Protein AF-A0A0C9XKG6-F1 (afdb_monomer_lite)

pLDDT: mean 72.78, std 13.6, range [36.03, 91.62]

Structure (mmCIF, N/CA/C/O backbone):
data_AF-A0A0C9XKG6-F1
#
_entry.id   AF-A0A0C9XKG6-F1
#
loop_
_atom_site.group_PDB
_atom_site.id
_atom_site.type_symbol
_atom_site.label_atom_id
_atom_site.label_alt_id
_atom_site.label_comp_id
_atom_site.label_asym_id
_atom_site.label_entity_id
_atom_site.label_seq_id
_atom_site.pdbx_PDB_ins_code
_atom_site.Cartn_x
_atom_site.Cartn_y
_atom_site.Cartn_z
_atom_site.occupancy
_atom_site.B_iso_or_equiv
_atom_site.auth_seq_id
_atom_site.auth_comp_id
_atom_site.auth_asym_id
_atom_site.auth_atom_id
_atom_site.pdbx_PDB_model_num
ATOM 1 N N . MET A 1 1 ? -17.627 -9.773 -2.470 1.00 46.22 1 MET A N 1
ATOM 2 C CA . MET A 1 1 ? -17.103 -9.138 -3.693 1.00 46.22 1 MET A CA 1
ATOM 3 C C . MET A 1 1 ? -17.593 -7.700 -3.731 1.00 46.22 1 MET A C 1
ATOM 5 O O . MET A 1 1 ? -18.802 -7.487 -3.651 1.00 46.22 1 MET A O 1
ATOM 9 N N . TYR A 1 2 ? -16.672 -6.737 -3.734 1.00 52.66 2 TYR A N 1
ATOM 10 C CA . TYR A 1 2 ? -16.992 -5.313 -3.853 1.00 52.66 2 TYR A CA 1
ATOM 11 C C . TYR A 1 2 ? -17.031 -4.936 -5.339 1.00 52.66 2 TYR A C 1
ATOM 13 O O . TYR A 1 2 ? -16.226 -5.471 -6.099 1.00 52.66 2 TYR A O 1
ATOM 21 N N . PRO A 1 3 ? -17.958 -4.073 -5.785 1.00 49.19 3 PRO A N 1
ATOM 22 C CA . PRO A 1 3 ? -18.003 -3.641 -7.174 1.00 49.19 3 PRO A CA 1
ATOM 23 C C . PRO A 1 3 ? -16.844 -2.673 -7.431 1.00 49.19 3 PRO A C 1
ATOM 25 O O . PRO A 1 3 ? -16.980 -1.469 -7.244 1.00 49.19 3 PRO A O 1
ATOM 28 N N . ILE A 1 4 ? -15.687 -3.208 -7.815 1.00 54.88 4 ILE A N 1
ATOM 29 C CA . ILE A 1 4 ? -14.588 -2.422 -8.373 1.00 54.88 4 ILE A CA 1
ATOM 30 C C . ILE A 1 4 ? -14.592 -2.710 -9.868 1.00 54.88 4 ILE A C 1
ATOM 32 O O . ILE A 1 4 ? -14.125 -3.756 -10.311 1.00 54.88 4 ILE A O 1
ATOM 36 N N . ILE A 1 5 ? -15.223 -1.830 -10.640 1.00 49.84 5 ILE A N 1
ATOM 37 C CA . ILE A 1 5 ? -15.229 -1.935 -12.097 1.00 49.84 5 ILE A CA 1
ATOM 38 C C . ILE A 1 5 ? -13.969 -1.216 -12.576 1.00 49.84 5 ILE A C 1
ATOM 40 O O . ILE A 1 5 ? -13.823 -0.015 -12.375 1.00 49.84 5 ILE A O 1
ATOM 44 N N . THR A 1 6 ? -13.042 -1.963 -13.171 1.00 51.12 6 THR A N 1
ATOM 45 C CA . THR A 1 6 ? -11.746 -1.471 -13.674 1.00 51.12 6 THR A CA 1
ATOM 46 C C . THR A 1 6 ? -11.852 -0.737 -15.011 1.00 51.12 6 THR A C 1
ATOM 48 O O . THR A 1 6 ? -10.842 -0.428 -15.631 1.00 51.12 6 THR A O 1
ATOM 51 N N . ASN A 1 7 ? -13.067 -0.451 -15.480 1.00 43.50 7 ASN A N 1
ATOM 52 C CA . ASN A 1 7 ? -13.297 0.177 -16.768 1.00 43.50 7 ASN A CA 1
ATOM 53 C C . ASN A 1 7 ? -14.396 1.231 -16.631 1.00 43.50 7 ASN A C 1
ATOM 55 O O . ASN A 1 7 ? -15.540 0.894 -16.328 1.00 43.50 7 ASN A O 1
ATOM 59 N N . THR A 1 8 ? -14.037 2.488 -16.894 1.00 43.38 8 THR A N 1
ATOM 60 C CA . THR A 1 8 ? -14.898 3.685 -16.919 1.00 43.38 8 THR A CA 1
ATOM 61 C C . THR A 1 8 ? -15.539 4.098 -15.582 1.00 43.38 8 THR A C 1
ATOM 63 O O . THR A 1 8 ? -16.340 3.379 -15.002 1.00 43.38 8 THR A O 1
ATOM 66 N N . GLU A 1 9 ? -15.221 5.329 -15.159 1.00 43.97 9 GLU A N 1
ATOM 67 C CA . GLU A 1 9 ? -15.649 6.025 -13.931 1.00 43.97 9 GLU A CA 1
ATOM 68 C C . GLU A 1 9 ? -14.896 5.594 -12.657 1.00 43.97 9 GLU A C 1
ATOM 70 O O . GLU A 1 9 ? -15.068 4.515 -12.099 1.00 43.97 9 GLU A O 1
ATOM 75 N N . SER A 1 10 ? -14.021 6.489 -12.193 1.00 48.59 10 SER A N 1
ATOM 76 C CA . SER A 1 10 ? -13.165 6.361 -11.012 1.00 48.59 10 SER A CA 1
ATOM 77 C C . SER A 1 10 ? -13.990 6.158 -9.732 1.00 48.59 10 SER A C 1
ATOM 79 O O . SER A 1 10 ? -14.245 7.110 -8.992 1.00 48.59 10 SER A O 1
ATOM 81 N N . TYR A 1 11 ? -14.400 4.921 -9.435 1.00 54.00 11 TYR A N 1
ATOM 82 C CA . TYR A 1 11 ? -14.891 4.572 -8.104 1.00 54.00 11 TYR A CA 1
ATOM 83 C C . TYR A 1 11 ? -13.750 4.787 -7.120 1.00 54.00 11 TYR A C 1
ATOM 85 O O . TYR A 1 11 ? -12.806 4.000 -7.016 1.00 54.00 11 TYR A O 1
ATOM 93 N N . ARG A 1 12 ? -13.816 5.897 -6.390 1.00 66.50 12 ARG A N 1
ATOM 94 C CA . ARG A 1 12 ? -12.818 6.201 -5.373 1.00 66.50 12 ARG A CA 1
ATOM 95 C C . ARG A 1 12 ? -12.939 5.134 -4.293 1.00 66.50 12 ARG A C 1
ATOM 97 O O . ARG A 1 12 ? -14.032 4.889 -3.791 1.00 66.50 12 ARG A O 1
ATOM 104 N N . LEU A 1 13 ? -11.818 4.573 -3.839 1.00 73.75 13 LEU A N 1
ATOM 105 C CA . LEU A 1 13 ? -11.781 3.656 -2.684 1.00 73.75 13 LEU A CA 1
ATOM 106 C C . LEU A 1 13 ? -12.538 4.223 -1.458 1.00 73.75 13 LEU A C 1
ATOM 108 O O . LEU A 1 13 ? -13.087 3.492 -0.636 1.00 73.75 13 LEU A O 1
ATOM 112 N N . ARG A 1 14 ? -12.641 5.554 -1.371 1.00 74.38 14 ARG A N 1
ATOM 113 C CA . ARG A 1 14 ? -13.434 6.296 -0.378 1.00 74.38 14 ARG A CA 1
ATOM 114 C C . ARG A 1 14 ? -14.943 6.040 -0.428 1.00 74.38 14 ARG A C 1
ATOM 116 O O . ARG A 1 14 ? -15.610 6.259 0.573 1.00 74.38 14 ARG A O 1
ATOM 123 N N . GLU A 1 15 ? -15.495 5.632 -1.559 1.00 77.38 15 GLU A N 1
ATOM 124 C CA . GLU A 1 15 ? -16.912 5.280 -1.694 1.00 77.38 15 GLU A CA 1
ATOM 125 C C . GLU A 1 15 ? -17.127 3.817 -1.307 1.00 77.38 15 GLU A C 1
ATOM 127 O O . GLU A 1 15 ? -18.028 3.499 -0.526 1.00 77.38 15 GLU A O 1
ATOM 132 N N . VAL A 1 16 ? -16.214 2.944 -1.746 1.00 81.38 16 VAL A N 1
ATOM 133 C CA . VAL A 1 16 ? -16.238 1.506 -1.444 1.00 81.38 16 VAL A CA 1
ATOM 134 C C . VAL A 1 16 ? -16.166 1.249 0.062 1.00 81.38 16 VAL A C 1
ATOM 136 O O . VAL A 1 16 ? -16.874 0.372 0.560 1.00 81.38 16 VAL A O 1
ATOM 139 N N . ILE A 1 17 ? -15.416 2.062 0.818 1.00 84.50 17 ILE A N 1
ATOM 140 C CA . ILE A 1 17 ? -15.289 1.916 2.280 1.00 84.50 17 ILE A CA 1
ATOM 141 C C . ILE A 1 17 ? -16.637 1.999 3.018 1.00 84.50 17 ILE A C 1
ATOM 143 O O . ILE A 1 17 ? -16.786 1.474 4.122 1.00 84.50 17 ILE A O 1
ATOM 147 N N . ASN A 1 18 ? -17.644 2.658 2.441 1.00 83.00 18 ASN A N 1
ATOM 148 C CA . ASN A 1 18 ? -18.985 2.753 3.026 1.00 83.00 18 ASN A CA 1
ATOM 149 C C . ASN A 1 18 ? -19.884 1.570 2.656 1.00 83.00 18 ASN A C 1
ATOM 151 O O . ASN A 1 18 ? -20.917 1.369 3.284 1.00 83.00 18 ASN A O 1
ATOM 155 N N . SER A 1 19 ? -19.459 0.766 1.686 1.00 84.38 19 SER A N 1
ATOM 156 C CA . SER A 1 19 ? -20.149 -0.435 1.217 1.00 84.38 19 SER A CA 1
ATOM 157 C C . SER A 1 19 ? -19.513 -1.740 1.710 1.00 84.38 19 SER A C 1
ATOM 159 O O . SER A 1 19 ? -19.910 -2.812 1.247 1.00 84.38 19 SER A O 1
ATOM 161 N N . LEU A 1 20 ? -18.546 -1.662 2.640 1.00 84.81 20 LEU A N 1
ATOM 162 C CA . LEU A 1 20 ? -17.925 -2.838 3.257 1.00 84.81 20 LEU A CA 1
ATOM 163 C C . LEU A 1 20 ? -18.990 -3.753 3.869 1.00 84.81 20 LEU A C 1
ATOM 165 O O . LEU A 1 20 ? -19.984 -3.287 4.432 1.00 84.81 20 LEU A O 1
ATOM 169 N N . LYS A 1 21 ? -18.786 -5.066 3.758 1.00 83.50 21 LYS A N 1
ATOM 170 C CA . LYS A 1 21 ? -19.716 -6.092 4.252 1.00 83.50 21 LYS A CA 1
ATOM 171 C C . LYS A 1 21 ? -18.966 -7.127 5.086 1.00 83.50 21 LYS A C 1
ATOM 173 O O . LYS A 1 21 ? -17.743 -7.187 5.065 1.00 83.50 21 LYS A O 1
ATOM 178 N N . GLY A 1 22 ? -19.713 -7.948 5.824 1.00 86.19 22 GLY A N 1
ATOM 179 C CA . GLY A 1 22 ? -19.147 -9.067 6.580 1.00 86.19 22 GLY A CA 1
ATOM 180 C C . GLY A 1 22 ? -18.140 -8.625 7.644 1.00 86.19 22 GLY A C 1
ATOM 181 O O . GLY A 1 22 ? -18.404 -7.683 8.395 1.00 86.19 22 GLY A O 1
ATOM 182 N N . SER A 1 23 ? -17.000 -9.316 7.705 1.00 85.56 23 SER A N 1
ATOM 183 C CA . SER A 1 23 ? -15.907 -9.044 8.648 1.00 85.56 23 SER A CA 1
ATOM 184 C C . SER A 1 23 ? -15.369 -7.621 8.527 1.00 85.56 23 SER A C 1
ATOM 186 O O . SER A 1 23 ? -15.208 -6.949 9.543 1.00 85.56 23 SER A O 1
ATOM 188 N N . ASP A 1 24 ? -15.166 -7.123 7.309 1.00 85.88 24 ASP A N 1
ATOM 189 C CA . ASP A 1 24 ? -14.529 -5.821 7.076 1.00 85.88 24 ASP A CA 1
ATOM 190 C C . ASP A 1 24 ? -15.398 -4.675 7.597 1.00 85.88 24 ASP A C 1
ATOM 192 O O . ASP A 1 24 ? -14.897 -3.704 8.162 1.00 85.88 24 ASP A O 1
ATOM 196 N N . ALA A 1 25 ? -16.722 -4.811 7.470 1.00 87.88 25 ALA A N 1
ATOM 197 C CA . ALA A 1 25 ? -17.676 -3.855 8.026 1.00 87.88 25 ALA A CA 1
ATOM 198 C C . ALA A 1 25 ? -17.610 -3.808 9.558 1.00 87.88 25 ALA A C 1
ATOM 200 O O . ALA A 1 25 ? -17.680 -2.731 10.157 1.00 87.88 25 ALA A O 1
ATOM 201 N N . VAL A 1 26 ? -17.465 -4.974 10.198 1.00 90.69 26 VAL A N 1
ATOM 202 C CA . VAL A 1 26 ? -17.324 -5.080 11.655 1.00 90.69 26 VAL A CA 1
ATOM 203 C C . VAL A 1 26 ? -15.994 -4.474 12.102 1.00 90.69 26 VAL A C 1
ATOM 205 O O . VAL A 1 26 ? -15.990 -3.664 13.028 1.00 90.69 26 VAL A O 1
ATOM 208 N N . ILE A 1 27 ? -14.890 -4.791 11.418 1.00 90.19 27 ILE A N 1
ATOM 209 C CA . ILE A 1 27 ? -13.562 -4.235 11.711 1.00 90.19 27 ILE A CA 1
ATOM 210 C C . ILE A 1 27 ? -13.580 -2.713 11.557 1.00 90.19 27 ILE A C 1
ATOM 212 O O . ILE A 1 27 ? -13.212 -2.010 12.497 1.00 90.19 27 ILE A O 1
ATOM 216 N N . LYS A 1 28 ? -14.086 -2.185 10.433 1.00 90.44 28 LYS A N 1
ATOM 217 C CA . LYS A 1 28 ? -14.241 -0.738 10.212 1.00 90.44 28 LYS A CA 1
ATOM 218 C C . LYS A 1 28 ? -14.994 -0.081 11.369 1.00 90.44 28 LYS A C 1
ATOM 220 O O . LYS A 1 28 ? -14.513 0.900 11.929 1.00 90.44 28 LYS A O 1
ATOM 225 N N . ARG A 1 29 ? -16.138 -0.647 11.769 1.00 89.88 29 ARG A N 1
ATOM 226 C CA . ARG A 1 29 ? -16.960 -0.109 12.861 1.00 89.88 29 ARG A CA 1
ATOM 227 C C . ARG A 1 29 ? -16.209 -0.081 14.194 1.00 89.88 29 ARG A C 1
ATOM 229 O O . ARG A 1 29 ? -16.318 0.896 14.929 1.00 89.88 29 ARG A O 1
ATOM 236 N N . VAL A 1 30 ? -15.460 -1.135 14.518 1.00 91.25 30 VAL A N 1
ATOM 237 C CA . VAL A 1 30 ? -14.650 -1.185 15.747 1.00 91.25 30 VAL A CA 1
ATOM 238 C C . VAL A 1 30 ? -13.527 -0.146 15.698 1.00 91.25 30 VAL A C 1
ATOM 240 O O . VAL A 1 30 ? -13.309 0.558 16.680 1.00 91.25 30 VAL A O 1
ATOM 243 N N . LEU A 1 31 ? -12.852 0.011 14.557 1.00 90.31 31 LEU A N 1
ATOM 244 C CA . LEU A 1 31 ? -11.809 1.027 14.381 1.00 90.31 31 LEU A CA 1
ATOM 245 C C . LEU A 1 31 ? -12.361 2.448 14.568 1.00 90.31 31 LEU A C 1
ATOM 247 O O . LEU A 1 31 ? -11.762 3.246 15.288 1.00 90.31 31 LEU A O 1
ATOM 251 N N . GLU A 1 32 ? -13.532 2.745 14.002 1.00 90.12 32 GLU A N 1
ATOM 252 C CA . GLU A 1 32 ? -14.214 4.034 14.183 1.00 90.12 32 GLU A CA 1
ATOM 253 C C . GLU A 1 32 ? -14.612 4.279 15.648 1.00 90.12 32 GLU A C 1
ATOM 255 O O . GLU A 1 32 ? -14.441 5.386 16.160 1.00 90.12 32 GLU A O 1
ATOM 260 N N . GLN A 1 33 ? -15.078 3.248 16.363 1.00 91.62 33 GLN A N 1
ATOM 261 C CA . GLN A 1 33 ? -15.369 3.331 17.804 1.00 91.62 33 GLN A CA 1
ATOM 262 C C . GLN A 1 33 ? -14.122 3.609 18.652 1.00 91.62 33 GLN A C 1
ATOM 264 O O . GLN A 1 33 ? -14.220 4.216 19.718 1.00 91.62 33 GLN A O 1
ATOM 269 N N . LEU A 1 34 ? -12.950 3.189 18.177 1.00 89.19 34 LEU A N 1
ATOM 270 C CA . LEU A 1 34 ? -11.656 3.493 18.786 1.00 89.19 34 LEU A CA 1
ATOM 271 C C . LEU A 1 34 ? -11.099 4.859 18.353 1.00 89.19 34 LEU A C 1
ATOM 273 O O . LEU A 1 34 ? -9.961 5.183 18.698 1.00 89.19 34 LEU A O 1
ATOM 277 N N . TYR A 1 35 ? -11.894 5.668 17.642 1.00 87.50 35 TYR A N 1
ATOM 278 C CA . TYR A 1 35 ? -11.505 6.966 17.083 1.00 87.50 35 TYR A CA 1
ATOM 279 C C . TYR A 1 35 ? -10.313 6.875 16.126 1.00 87.50 35 TYR A C 1
ATOM 281 O O . TYR A 1 35 ? -9.508 7.802 16.025 1.00 87.50 35 TYR A O 1
ATOM 289 N N . LEU A 1 36 ? -10.188 5.743 15.438 1.00 89.69 36 LEU A N 1
ATOM 290 C CA . LEU A 1 36 ? -9.227 5.565 14.366 1.00 89.69 36 LEU A CA 1
ATOM 291 C C . LEU A 1 36 ? -9.891 5.854 13.018 1.00 89.69 36 LEU A C 1
ATOM 293 O O . LEU A 1 36 ? -11.106 5.739 12.866 1.00 89.69 36 LEU A O 1
ATOM 297 N N . CYS A 1 37 ? -9.074 6.218 12.032 1.00 88.44 37 CYS A N 1
ATOM 298 C CA . CYS A 1 37 ? -9.533 6.569 10.691 1.00 88.44 37 CYS A CA 1
ATOM 299 C C . CYS A 1 37 ? -9.153 5.457 9.701 1.00 88.44 37 CYS A C 1
ATOM 301 O O . CYS A 1 37 ? -8.082 5.553 9.091 1.00 88.44 37 CYS A O 1
ATOM 303 N N . PRO A 1 38 ? -9.977 4.403 9.543 1.00 90.06 38 PRO A N 1
ATOM 304 C CA . PRO A 1 38 ? -9.717 3.370 8.550 1.00 90.06 38 PRO A CA 1
ATOM 305 C C . PRO A 1 38 ? -9.795 3.949 7.131 1.00 90.06 38 PRO A C 1
ATOM 307 O O . PRO A 1 38 ? -10.635 4.801 6.835 1.00 90.06 38 PRO A O 1
ATOM 310 N N . LYS A 1 39 ? -8.919 3.481 6.241 1.00 89.62 39 LYS A N 1
ATOM 311 C CA . LYS A 1 39 ? -8.865 3.857 4.824 1.00 89.62 39 LYS A CA 1
ATOM 312 C C . LYS A 1 39 ? -8.690 2.604 3.977 1.00 89.62 39 LYS A C 1
ATOM 314 O O . LYS A 1 39 ? -7.959 1.702 4.365 1.00 89.62 39 LYS A O 1
ATOM 319 N N . LEU A 1 40 ? -9.336 2.573 2.817 1.00 88.50 40 LEU A N 1
ATOM 320 C CA . LEU A 1 40 ? -9.030 1.574 1.800 1.00 88.50 40 LEU A CA 1
ATOM 321 C C . LEU A 1 40 ? -7.822 2.032 0.987 1.00 88.50 40 LEU A C 1
ATOM 323 O O . LEU A 1 40 ? -7.721 3.214 0.642 1.00 88.50 40 LEU A O 1
ATOM 327 N N . LYS A 1 41 ? -6.922 1.093 0.721 1.00 88.06 41 LYS A N 1
ATOM 328 C CA . LYS A 1 41 ? -5.698 1.269 -0.060 1.00 88.06 41 LYS A CA 1
ATOM 329 C C . LYS A 1 41 ? -5.535 0.071 -0.991 1.00 88.06 41 LYS A C 1
ATOM 331 O O . LYS A 1 41 ? -6.159 -0.961 -0.752 1.00 88.06 41 LYS A O 1
ATOM 336 N N . VAL A 1 42 ? -4.730 0.220 -2.036 1.00 87.12 42 VAL A N 1
ATOM 337 C CA . VAL A 1 42 ? -4.349 -0.897 -2.911 1.00 87.12 42 VAL A CA 1
ATOM 338 C C . VAL A 1 42 ? -2.911 -1.267 -2.599 1.00 87.12 42 VAL A C 1
ATOM 340 O O . VAL A 1 42 ? -2.045 -0.395 -2.621 1.00 87.12 42 VAL A O 1
ATOM 343 N N . LEU A 1 43 ? -2.683 -2.531 -2.271 1.00 87.69 43 LEU A N 1
ATOM 344 C CA . LEU A 1 43 ? -1.368 -3.102 -2.042 1.00 87.69 43 LEU A CA 1
ATOM 345 C C . LEU A 1 43 ? -0.912 -3.809 -3.314 1.00 87.69 43 LEU A C 1
ATOM 347 O O . LEU A 1 43 ? -1.650 -4.652 -3.803 1.00 87.69 43 LEU A O 1
ATOM 351 N N . TYR A 1 44 ? 0.275 -3.501 -3.817 1.00 86.00 44 TYR A N 1
ATOM 352 C CA . TYR A 1 44 ? 0.917 -4.272 -4.876 1.00 86.00 44 TYR A CA 1
ATOM 353 C C . TYR A 1 44 ? 2.155 -4.958 -4.319 1.00 86.00 44 TYR A C 1
ATOM 355 O O . TYR A 1 44 ? 2.919 -4.349 -3.564 1.00 86.00 44 TYR A O 1
ATOM 363 N N . GLU A 1 45 ? 2.340 -6.208 -4.718 1.00 83.25 45 GLU A N 1
ATOM 364 C CA . GLU A 1 45 ? 3.571 -6.957 -4.504 1.00 83.25 45 GLU A CA 1
ATOM 365 C C . GLU A 1 45 ? 4.430 -6.796 -5.755 1.00 83.25 45 GLU A C 1
ATOM 367 O O . GLU A 1 45 ? 3.973 -7.024 -6.879 1.00 83.25 45 GLU A O 1
ATOM 372 N N . ILE A 1 46 ? 5.646 -6.298 -5.560 1.00 76.44 46 ILE A N 1
ATOM 373 C CA . ILE A 1 46 ? 6.615 -6.091 -6.625 1.00 76.44 46 ILE A CA 1
ATOM 374 C C . ILE A 1 46 ? 7.691 -7.151 -6.446 1.00 76.44 46 ILE A C 1
ATOM 376 O O . ILE A 1 46 ? 8.588 -6.999 -5.611 1.00 76.44 46 ILE A O 1
ATOM 380 N N . GLU A 1 47 ? 7.574 -8.206 -7.243 1.00 68.75 47 GLU A N 1
ATOM 381 C CA . GLU A 1 47 ? 8.616 -9.214 -7.408 1.00 68.75 47 GLU A CA 1
ATOM 382 C C . GLU A 1 47 ? 9.822 -8.543 -8.081 1.00 68.75 47 GLU A C 1
ATOM 384 O O . GLU A 1 47 ? 9.671 -7.848 -9.095 1.00 68.75 47 GLU A O 1
ATOM 389 N N . ASP A 1 48 ? 11.012 -8.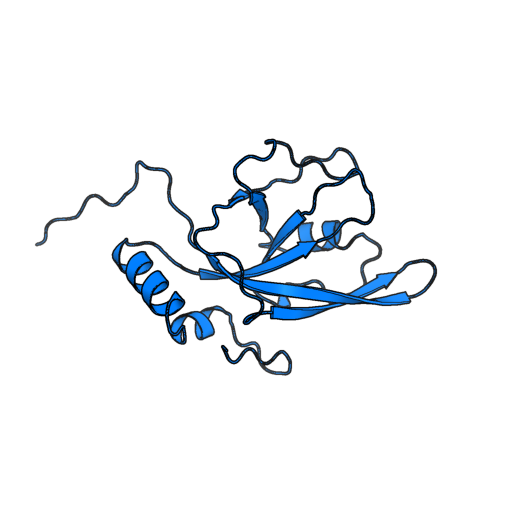698 -7.498 1.00 64.31 48 ASP A N 1
ATOM 390 C CA . ASP A 1 48 ? 12.245 -8.414 -8.232 1.00 64.31 48 ASP A CA 1
ATOM 391 C C . ASP A 1 48 ? 12.729 -9.679 -8.928 1.00 64.31 48 ASP A C 1
ATOM 393 O O . ASP A 1 48 ? 12.605 -10.775 -8.392 1.00 64.31 48 ASP A O 1
ATOM 397 N N . ASN A 1 49 ? 13.300 -9.524 -10.119 1.00 57.53 49 ASN A N 1
ATOM 398 C CA . ASN A 1 49 ? 13.882 -10.658 -10.836 1.00 57.53 49 ASN A CA 1
ATOM 399 C C . ASN A 1 49 ? 15.294 -11.002 -10.332 1.00 57.53 49 ASN A C 1
ATOM 401 O O . ASN A 1 49 ? 15.847 -12.018 -10.748 1.00 57.53 49 ASN A O 1
ATOM 405 N N . ASP A 1 50 ? 15.882 -10.157 -9.481 1.00 62.19 50 ASP A N 1
ATOM 406 C CA . ASP A 1 50 ? 17.170 -10.412 -8.841 1.00 62.19 50 ASP A CA 1
ATOM 407 C C . ASP A 1 50 ? 16.984 -11.211 -7.540 1.00 62.19 50 ASP A C 1
ATOM 409 O O . ASP A 1 50 ? 16.399 -10.718 -6.575 1.00 62.19 50 ASP A O 1
ATOM 413 N N . ASP A 1 51 ? 17.550 -12.426 -7.500 1.00 56.22 51 ASP A N 1
ATOM 414 C CA . ASP A 1 51 ? 17.487 -13.384 -6.374 1.00 56.22 51 ASP A CA 1
ATOM 415 C C . ASP A 1 51 ? 17.999 -12.815 -5.027 1.00 56.22 51 ASP A C 1
ATOM 417 O O . ASP A 1 51 ? 17.706 -13.368 -3.965 1.00 56.22 51 ASP A O 1
ATOM 421 N N . ASP A 1 52 ? 18.769 -11.722 -5.051 1.00 57.34 52 ASP A N 1
ATOM 422 C CA . ASP A 1 52 ? 19.338 -11.074 -3.861 1.00 57.34 52 ASP A CA 1
ATOM 423 C C . ASP A 1 52 ? 18.428 -9.979 -3.263 1.00 57.34 52 ASP A C 1
ATOM 425 O O . ASP A 1 52 ? 18.737 -9.424 -2.203 1.00 57.34 52 ASP A O 1
ATOM 429 N N . CYS A 1 53 ? 17.307 -9.654 -3.914 1.00 58.25 53 CYS A N 1
ATOM 430 C CA . CYS A 1 53 ? 16.401 -8.589 -3.495 1.00 58.25 53 CYS A CA 1
ATOM 431 C C . CYS A 1 53 ? 15.135 -9.149 -2.831 1.00 58.25 53 CYS A C 1
ATOM 433 O O . CYS A 1 53 ? 14.512 -10.090 -3.306 1.00 58.25 53 CYS A O 1
ATOM 435 N N . SER A 1 54 ? 14.750 -8.564 -1.691 1.00 64.88 54 SER A N 1
ATOM 436 C CA . SER A 1 54 ? 13.518 -8.944 -0.987 1.00 64.88 54 SER A CA 1
ATOM 437 C C . SER A 1 54 ? 12.294 -8.439 -1.748 1.00 64.88 54 SER A C 1
ATOM 439 O O . SER A 1 54 ? 12.336 -7.337 -2.304 1.00 64.88 54 SER A O 1
ATOM 441 N N . ASP A 1 55 ? 11.201 -9.201 -1.731 1.00 69.56 55 ASP A N 1
ATOM 442 C CA . ASP A 1 55 ? 9.922 -8.749 -2.279 1.00 69.56 55 ASP A CA 1
ATOM 443 C C . ASP A 1 55 ? 9.510 -7.430 -1.617 1.00 69.56 55 ASP A C 1
ATOM 445 O O . ASP A 1 55 ? 9.551 -7.283 -0.392 1.00 69.56 55 ASP A O 1
ATOM 449 N N . LEU A 1 56 ? 9.121 -6.444 -2.429 1.00 75.81 56 LEU A N 1
ATOM 450 C CA . LEU A 1 56 ? 8.659 -5.159 -1.913 1.00 75.81 56 LEU A CA 1
ATOM 451 C C . LEU A 1 56 ? 7.149 -5.047 -2.020 1.00 75.81 56 LEU A C 1
ATOM 453 O O . LEU A 1 56 ? 6.550 -5.274 -3.069 1.00 75.81 56 LEU A O 1
ATOM 457 N N . GLN A 1 57 ? 6.544 -4.579 -0.936 1.00 84.75 57 GLN A N 1
ATOM 458 C CA . GLN A 1 57 ? 5.137 -4.222 -0.908 1.00 84.75 57 GLN A CA 1
ATOM 459 C C . GLN A 1 57 ? 4.985 -2.709 -1.034 1.00 84.75 57 GLN A C 1
ATOM 461 O O . GLN A 1 57 ? 5.552 -1.944 -0.251 1.00 84.75 57 GLN A O 1
ATOM 466 N N . VAL A 1 58 ? 4.183 -2.255 -1.994 1.00 87.12 58 VAL A N 1
ATOM 467 C CA . VAL A 1 58 ? 3.835 -0.839 -2.146 1.00 87.12 58 VAL A CA 1
ATOM 468 C C . VAL A 1 58 ? 2.345 -0.636 -1.933 1.00 87.12 58 VAL A C 1
ATOM 470 O O . VAL A 1 58 ? 1.509 -1.419 -2.372 1.00 87.12 58 VAL A O 1
ATOM 473 N N . MET A 1 59 ? 1.996 0.450 -1.258 1.00 88.94 59 MET A N 1
ATOM 474 C CA . MET A 1 59 ? 0.620 0.823 -0.991 1.00 88.94 59 MET A CA 1
ATOM 475 C C . MET A 1 59 ? 0.277 2.140 -1.680 1.00 88.94 59 MET A C 1
ATOM 477 O O . MET A 1 59 ? 0.943 3.153 -1.458 1.00 88.94 59 MET A O 1
ATOM 481 N N . LEU A 1 60 ? -0.803 2.129 -2.462 1.00 86.81 60 LEU A N 1
ATOM 482 C CA . LEU A 1 60 ? -1.332 3.278 -3.194 1.00 86.81 60 LEU A CA 1
ATOM 483 C C . LEU A 1 60 ? -2.721 3.695 -2.688 1.00 86.81 60 LEU A C 1
ATOM 485 O O . LEU A 1 60 ? -3.517 2.898 -2.180 1.00 86.81 60 LEU A O 1
ATOM 489 N N . ASP A 1 61 ? -3.035 4.978 -2.866 1.00 83.75 61 ASP A N 1
ATOM 490 C CA . ASP A 1 61 ? -4.313 5.590 -2.473 1.00 83.75 61 ASP A CA 1
ATOM 491 C C . ASP A 1 61 ? -5.440 5.353 -3.482 1.00 83.75 61 ASP A C 1
ATOM 493 O O . ASP A 1 61 ? -6.618 5.537 -3.160 1.00 83.75 61 ASP A O 1
ATOM 497 N N . SER A 1 62 ? -5.079 4.990 -4.707 1.00 78.69 62 SER A N 1
ATOM 498 C CA . SER A 1 62 ? -5.985 4.776 -5.825 1.00 78.69 62 SER A CA 1
ATOM 499 C C . SER A 1 62 ? -5.340 3.828 -6.825 1.00 78.69 62 SER A C 1
ATOM 501 O O . SER A 1 62 ? -4.125 3.844 -7.002 1.00 78.69 62 SER A O 1
ATOM 503 N N . VAL A 1 63 ? -6.166 3.053 -7.525 1.00 74.38 63 VAL A N 1
ATOM 504 C CA . VAL A 1 63 ? -5.726 2.229 -8.661 1.00 74.38 63 VAL A CA 1
ATOM 505 C C . VAL A 1 63 ? -5.151 3.116 -9.764 1.00 74.38 63 VAL A C 1
ATOM 507 O O . VAL A 1 63 ? -4.091 2.824 -10.286 1.00 74.38 63 VAL A O 1
ATOM 510 N N . ALA A 1 64 ? -5.787 4.264 -10.022 1.00 71.69 64 ALA A N 1
ATOM 511 C CA . ALA A 1 64 ? -5.346 5.234 -11.028 1.00 71.69 64 ALA A CA 1
ATOM 512 C C . ALA A 1 64 ? -4.034 5.962 -10.674 1.00 71.69 64 ALA A C 1
ATOM 514 O O . ALA A 1 64 ? -3.563 6.781 -11.451 1.00 71.69 64 ALA A O 1
ATOM 515 N N . SER A 1 65 ? -3.485 5.743 -9.474 1.00 75.88 65 SER A N 1
ATOM 516 C CA . SER A 1 65 ? -2.148 6.234 -9.121 1.00 75.88 65 SER A CA 1
ATOM 517 C C . SER A 1 65 ? -1.048 5.285 -9.590 1.00 75.88 65 SER A C 1
ATOM 519 O O . SER A 1 65 ? 0.123 5.610 -9.440 1.00 75.88 65 SER A O 1
ATOM 521 N N . PHE A 1 66 ? -1.412 4.110 -10.103 1.00 76.44 66 PHE A N 1
ATOM 522 C CA . PHE A 1 66 ? -0.461 3.178 -10.674 1.00 76.44 66 PHE A CA 1
ATOM 523 C C . PHE A 1 66 ? 0.073 3.737 -12.005 1.00 76.44 66 PHE A C 1
ATOM 525 O O . PHE A 1 66 ? -0.723 4.246 -12.798 1.00 76.44 66 PHE A O 1
ATOM 532 N N . PRO A 1 67 ? 1.393 3.690 -12.254 1.00 72.38 67 PRO A N 1
ATOM 533 C CA . PRO A 1 67 ? 1.965 4.175 -13.501 1.00 72.38 67 PRO A CA 1
ATOM 534 C C . PRO A 1 67 ? 1.555 3.242 -14.649 1.00 72.38 67 PRO A C 1
ATOM 536 O O . PRO A 1 67 ? 2.087 2.149 -14.804 1.00 72.38 67 PRO A O 1
ATOM 539 N N . GLU A 1 68 ? 0.569 3.673 -15.437 1.00 67.38 68 GLU A N 1
ATOM 540 C CA . GLU A 1 68 ? 0.148 2.992 -16.674 1.00 67.38 68 GLU A CA 1
ATOM 541 C C . GLU A 1 68 ? 1.020 3.401 -17.882 1.00 67.38 68 GLU A C 1
ATOM 543 O O . GLU A 1 68 ? 0.953 2.779 -18.944 1.00 67.38 68 GLU A O 1
ATOM 548 N N . GLU A 1 69 ? 1.821 4.464 -17.741 1.00 60.91 69 GLU A N 1
ATOM 549 C CA . GLU A 1 69 ? 2.628 5.046 -18.817 1.00 60.91 69 GLU A CA 1
ATOM 550 C C . GLU A 1 69 ? 3.972 4.332 -19.031 1.00 60.91 69 GLU A C 1
ATOM 552 O O . GLU A 1 69 ? 4.456 3.576 -18.192 1.00 60.91 69 GLU A O 1
ATOM 557 N N . GLN A 1 70 ? 4.565 4.585 -20.201 1.00 55.47 70 GLN A N 1
ATOM 558 C CA . GLN A 1 70 ? 5.862 4.056 -20.622 1.00 55.47 70 GLN A CA 1
ATOM 559 C C . GLN A 1 70 ? 6.960 4.533 -19.666 1.00 55.47 70 GLN A C 1
ATOM 561 O O . GLN A 1 70 ? 7.231 5.732 -19.599 1.00 55.47 70 GLN A O 1
ATOM 566 N N . THR A 1 71 ? 7.616 3.610 -18.969 1.00 54.91 71 THR A N 1
ATOM 567 C CA . THR A 1 71 ? 8.786 3.929 -18.146 1.00 54.91 71 THR A CA 1
ATOM 568 C C . THR A 1 71 ? 10.024 3.234 -18.701 1.00 54.91 71 THR A C 1
ATOM 570 O O . THR A 1 71 ? 10.057 2.012 -18.818 1.00 54.91 71 THR A O 1
ATOM 573 N N . ASP A 1 72 ? 11.057 4.024 -19.016 1.00 58.12 72 ASP A N 1
ATOM 574 C CA . ASP A 1 72 ? 12.414 3.545 -19.351 1.00 58.12 72 ASP A CA 1
ATOM 575 C C . ASP A 1 72 ? 13.156 2.990 -18.108 1.00 58.12 72 ASP A C 1
ATOM 577 O O . ASP A 1 72 ? 14.313 2.577 -18.189 1.00 58.12 72 ASP A O 1
ATOM 581 N N . THR A 1 73 ? 12.503 3.012 -16.942 1.00 64.50 73 THR A N 1
ATOM 582 C CA . THR A 1 73 ? 13.012 2.617 -15.624 1.00 64.50 73 THR A CA 1
ATOM 583 C C . THR A 1 73 ? 12.264 1.403 -15.066 1.00 64.50 73 THR A C 1
ATOM 585 O O . THR A 1 73 ? 11.251 0.961 -15.616 1.00 64.50 73 THR A O 1
ATOM 588 N N . THR A 1 74 ? 12.768 0.834 -13.964 1.00 72.12 74 THR A N 1
ATOM 589 C CA . THR A 1 74 ? 12.105 -0.299 -13.308 1.00 72.12 74 THR A CA 1
ATOM 590 C C . THR A 1 74 ? 10.766 0.125 -12.699 1.00 72.12 74 THR A C 1
ATOM 592 O O . THR A 1 74 ? 10.573 1.279 -12.310 1.00 72.12 74 THR A O 1
ATOM 595 N N . LEU A 1 75 ? 9.830 -0.822 -12.560 1.00 74.50 75 LEU A N 1
ATOM 596 C CA . LEU A 1 75 ? 8.526 -0.560 -11.937 1.00 74.50 75 LEU A CA 1
ATOM 597 C C . LEU A 1 75 ? 8.675 0.015 -10.513 1.00 74.50 75 LEU A C 1
ATOM 599 O O . LEU A 1 75 ? 7.872 0.845 -10.089 1.00 74.50 75 LEU A O 1
ATOM 603 N N . LYS A 1 76 ? 9.730 -0.388 -9.791 1.00 74.19 76 LYS A N 1
ATOM 604 C CA . LYS A 1 76 ? 10.064 0.117 -8.453 1.00 74.19 76 LYS A CA 1
ATOM 605 C C . LYS A 1 76 ? 10.367 1.616 -8.469 1.00 74.19 76 LYS A C 1
ATOM 607 O O . LYS A 1 76 ? 9.800 2.347 -7.657 1.00 74.19 76 LYS A O 1
ATOM 612 N N . ASP A 1 77 ? 11.185 2.070 -9.417 1.00 74.94 77 ASP A N 1
ATOM 613 C CA . ASP A 1 77 ? 11.541 3.485 -9.569 1.00 74.94 77 ASP A CA 1
ATOM 614 C C . ASP A 1 77 ? 10.314 4.322 -9.933 1.00 74.94 77 ASP A C 1
ATOM 616 O O . ASP A 1 77 ? 10.041 5.346 -9.307 1.00 74.94 77 ASP A O 1
ATOM 620 N N . ALA A 1 78 ? 9.515 3.833 -10.885 1.00 78.62 78 ALA A N 1
ATOM 621 C CA . ALA A 1 78 ? 8.280 4.488 -11.299 1.00 78.62 78 ALA A CA 1
ATOM 622 C C . ALA A 1 78 ? 7.318 4.690 -10.117 1.00 78.62 78 ALA A C 1
ATOM 624 O O . ALA A 1 78 ? 6.737 5.760 -9.949 1.00 78.62 78 ALA A O 1
ATOM 625 N N . LEU A 1 79 ? 7.177 3.678 -9.256 1.00 79.81 79 LEU A N 1
ATOM 626 C CA . LEU A 1 79 ? 6.322 3.739 -8.070 1.00 79.81 79 LEU A CA 1
ATOM 627 C C . LEU A 1 79 ? 6.901 4.617 -6.957 1.00 79.81 79 LEU A C 1
ATOM 629 O O . LEU A 1 79 ? 6.129 5.195 -6.193 1.00 79.81 79 LEU A O 1
ATOM 633 N N . ALA A 1 80 ? 8.225 4.756 -6.867 1.00 77.69 80 ALA A N 1
ATOM 634 C CA . ALA A 1 80 ? 8.863 5.672 -5.923 1.00 77.69 80 ALA A CA 1
ATOM 635 C C . ALA A 1 80 ? 8.611 7.147 -6.274 1.00 77.69 80 ALA A C 1
ATOM 637 O O . ALA A 1 80 ? 8.537 7.990 -5.376 1.00 77.69 80 ALA A O 1
ATOM 638 N N . GLU A 1 81 ? 8.421 7.456 -7.558 1.00 80.62 81 GLU A N 1
ATOM 639 C CA . GLU A 1 81 ? 8.066 8.798 -8.026 1.00 80.62 81 GLU A CA 1
ATOM 640 C C . GLU A 1 81 ? 6.573 9.125 -7.858 1.00 80.62 81 GLU A C 1
ATOM 642 O O . GLU A 1 81 ? 6.190 10.301 -7.863 1.00 80.62 81 GLU A O 1
ATOM 647 N N . VAL A 1 82 ? 5.714 8.117 -7.653 1.00 82.06 82 VAL A N 1
ATOM 648 C CA . VAL A 1 82 ? 4.272 8.331 -7.479 1.00 82.06 82 VAL A CA 1
ATOM 649 C C . VAL A 1 82 ? 3.993 9.065 -6.159 1.00 82.06 82 VAL A C 1
ATOM 651 O O . VAL A 1 82 ? 4.257 8.548 -5.065 1.00 82.06 82 VAL A O 1
ATOM 654 N N . PRO A 1 83 ? 3.361 10.253 -6.203 1.00 78.62 83 PRO A N 1
ATOM 655 C CA . PRO A 1 83 ? 3.036 10.993 -4.997 1.00 78.62 83 PRO A CA 1
ATOM 656 C C . PRO A 1 83 ? 2.004 10.231 -4.157 1.00 78.62 83 PRO A C 1
ATOM 658 O O . PRO A 1 83 ? 0.865 10.013 -4.568 1.00 78.62 83 PRO A O 1
ATOM 661 N N . GLY A 1 84 ? 2.397 9.877 -2.932 1.00 77.81 84 GLY A N 1
ATOM 662 C CA . GLY A 1 84 ? 1.549 9.143 -1.992 1.00 77.81 84 GLY A CA 1
ATOM 663 C C . GLY A 1 84 ? 1.739 7.628 -2.016 1.00 77.81 84 GLY A C 1
ATOM 664 O O . GLY A 1 84 ? 1.084 6.953 -1.222 1.00 77.81 84 GLY A O 1
ATOM 665 N N . ALA A 1 85 ? 2.645 7.105 -2.848 1.00 85.06 85 ALA A N 1
ATOM 666 C CA . ALA A 1 85 ? 3.109 5.735 -2.710 1.00 85.06 85 ALA A CA 1
ATOM 667 C C . ALA A 1 85 ? 3.821 5.547 -1.366 1.00 85.06 85 ALA A C 1
ATOM 669 O O . ALA A 1 85 ? 4.601 6.389 -0.913 1.00 85.06 85 ALA A O 1
ATOM 670 N N . VAL A 1 86 ? 3.506 4.445 -0.694 1.00 86.75 86 VAL A N 1
ATOM 671 C CA . VAL A 1 86 ? 4.112 4.087 0.586 1.00 86.75 86 VAL A CA 1
ATOM 672 C C . VAL A 1 86 ? 4.658 2.679 0.475 1.00 86.75 86 VAL A C 1
ATOM 674 O O . VAL A 1 86 ? 3.885 1.730 0.383 1.00 86.75 86 VAL A O 1
ATOM 677 N N . PHE A 1 87 ? 5.978 2.545 0.543 1.00 85.69 87 PHE A N 1
ATOM 678 C CA . PHE A 1 87 ? 6.620 1.244 0.670 1.00 85.69 87 PHE A CA 1
ATOM 679 C C . PHE A 1 87 ? 6.397 0.691 2.074 1.00 85.69 87 PHE A C 1
ATOM 681 O O . PHE A 1 87 ? 6.503 1.407 3.081 1.00 85.69 87 PHE A O 1
ATOM 688 N N . LEU A 1 88 ? 6.047 -0.584 2.135 1.00 84.12 88 LEU A N 1
ATOM 689 C CA . LEU A 1 88 ? 5.737 -1.310 3.349 1.00 84.12 88 LEU A CA 1
ATOM 690 C C . LEU A 1 88 ? 6.788 -2.387 3.589 1.00 84.12 88 LEU A C 1
ATOM 692 O O . LEU A 1 88 ? 7.372 -2.923 2.656 1.00 84.12 88 LEU A O 1
ATOM 696 N N . ARG A 1 89 ? 7.010 -2.670 4.869 1.00 78.31 89 ARG A N 1
ATOM 697 C CA . ARG A 1 89 ? 7.841 -3.773 5.352 1.00 78.31 89 ARG A CA 1
ATOM 698 C C . ARG A 1 89 ? 7.118 -4.514 6.457 1.00 78.31 89 ARG A C 1
ATOM 700 O O . ARG A 1 89 ? 6.429 -3.877 7.277 1.00 78.31 89 ARG A O 1
ATOM 707 N N . GLU A 1 90 ? 7.293 -5.822 6.516 1.00 74.44 90 GLU A N 1
ATOM 708 C CA . GLU A 1 90 ? 6.682 -6.605 7.573 1.00 74.44 90 GLU A CA 1
ATOM 709 C C . GLU A 1 90 ? 7.444 -6.420 8.895 1.00 74.44 90 GLU A C 1
ATOM 711 O O . GLU A 1 90 ? 8.618 -6.044 8.969 1.00 74.44 90 GLU A O 1
ATOM 716 N N . THR A 1 91 ? 6.735 -6.594 10.00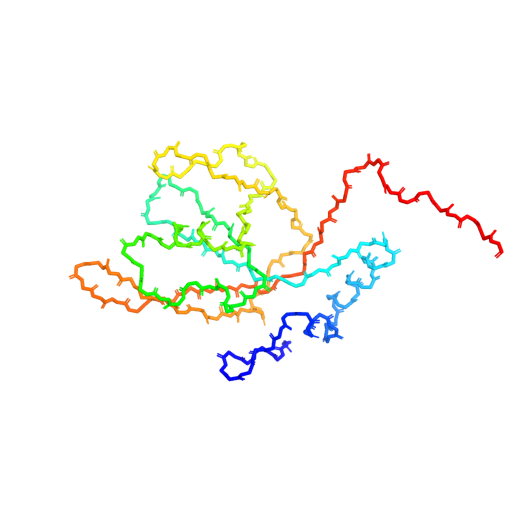6 1.00 64.75 91 THR A N 1
ATOM 717 C CA . THR A 1 91 ? 7.348 -6.477 11.327 1.00 64.75 91 THR A CA 1
ATOM 718 C C . THR A 1 91 ? 8.231 -7.689 11.603 1.00 64.75 91 THR A C 1
ATOM 720 O O . THR A 1 91 ? 7.721 -8.768 11.879 1.00 64.75 91 THR A O 1
ATOM 723 N N . GLY A 1 92 ? 9.547 -7.480 11.624 1.00 60.81 92 GLY A N 1
ATOM 724 C CA . GLY A 1 92 ? 10.541 -8.532 11.868 1.00 60.81 92 GLY A CA 1
ATOM 725 C C . GLY A 1 92 ? 11.709 -8.480 10.887 1.00 60.81 92 GLY A C 1
ATOM 726 O O . GLY A 1 92 ? 12.760 -9.038 11.180 1.00 60.81 92 GLY A O 1
ATOM 727 N N . GLU A 1 93 ? 11.533 -7.759 9.781 1.00 64.31 93 GLU A N 1
ATOM 728 C CA . GLU A 1 93 ? 12.555 -7.524 8.766 1.00 64.31 93 GLU A CA 1
ATOM 729 C C . GLU A 1 93 ? 13.537 -6.425 9.186 1.00 64.31 93 GLU A C 1
ATOM 731 O O . GLU A 1 93 ? 13.216 -5.546 10.007 1.00 64.31 93 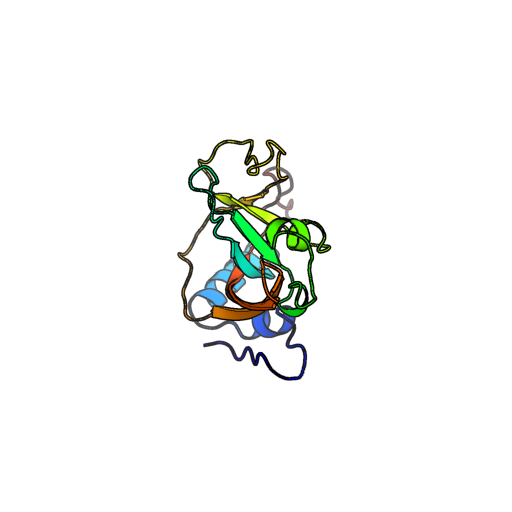GLU A O 1
ATOM 736 N N . ASP A 1 94 ? 14.744 -6.487 8.619 1.00 59.91 94 ASP A N 1
ATOM 737 C CA . ASP A 1 94 ? 15.816 -5.545 8.914 1.00 59.91 94 ASP A CA 1
ATOM 738 C C . ASP A 1 94 ? 15.403 -4.094 8.610 1.00 59.91 94 ASP A C 1
ATOM 740 O O . ASP A 1 94 ? 14.565 -3.814 7.742 1.00 59.91 94 ASP A O 1
ATOM 744 N N . PRO A 1 95 ? 15.930 -3.123 9.379 1.00 57.66 95 PRO A N 1
ATOM 745 C CA . PRO A 1 95 ? 15.455 -1.757 9.309 1.00 57.66 95 PRO A CA 1
ATOM 746 C C . PRO A 1 95 ? 15.752 -1.070 7.969 1.00 57.66 95 PRO A C 1
ATOM 748 O O . PRO A 1 95 ? 15.036 -0.123 7.623 1.00 57.66 95 PRO A O 1
ATOM 751 N N . ASP A 1 96 ? 16.747 -1.573 7.245 1.00 61.03 96 ASP A N 1
ATOM 752 C CA . ASP A 1 96 ? 17.299 -1.000 6.029 1.00 61.03 96 ASP A CA 1
ATOM 753 C C . ASP A 1 96 ? 16.952 -1.911 4.844 1.00 61.03 96 ASP A C 1
ATOM 755 O O . ASP A 1 96 ? 17.774 -2.697 4.374 1.00 61.03 96 ASP A O 1
ATOM 759 N N . VAL A 1 97 ? 15.701 -1.821 4.370 1.00 60.72 97 VAL A N 1
ATOM 760 C CA . VAL A 1 97 ? 15.334 -2.409 3.074 1.00 60.72 97 VAL A CA 1
ATOM 761 C C . VAL A 1 97 ? 16.143 -1.662 2.029 1.00 60.72 97 VAL A C 1
ATOM 763 O O . VAL A 1 97 ? 15.941 -0.466 1.796 1.00 60.72 97 VAL A O 1
ATOM 766 N N . THR A 1 98 ? 17.108 -2.376 1.478 1.00 60.53 98 THR A N 1
ATOM 767 C CA . THR A 1 98 ? 18.052 -1.849 0.513 1.00 60.53 98 THR A CA 1
ATOM 768 C C . THR A 1 98 ? 17.637 -2.396 -0.841 1.00 60.53 98 THR A C 1
ATOM 770 O O . THR A 1 98 ? 17.362 -3.588 -0.962 1.00 60.53 98 THR A O 1
ATOM 773 N N . ASP A 1 99 ? 17.511 -1.526 -1.835 1.00 62.81 99 ASP A N 1
ATOM 774 C CA . ASP A 1 99 ? 17.303 -1.980 -3.205 1.00 62.81 99 ASP A CA 1
ATOM 775 C C . ASP A 1 99 ? 18.554 -2.705 -3.741 1.00 62.81 99 ASP A C 1
ATOM 777 O O . ASP A 1 99 ? 19.616 -2.742 -3.109 1.00 62.81 99 ASP A O 1
ATOM 781 N N . CYS A 1 100 ? 18.455 -3.227 -4.959 1.00 57.91 100 CYS A N 1
ATOM 782 C CA . CYS A 1 100 ? 19.555 -3.924 -5.623 1.00 57.91 100 CYS A CA 1
ATOM 783 C C . CYS A 1 100 ? 20.738 -2.985 -5.958 1.00 57.91 100 CYS A C 1
ATOM 785 O O . CYS A 1 100 ? 21.810 -3.438 -6.356 1.00 57.91 100 CYS A O 1
ATOM 787 N N . SER A 1 101 ? 20.568 -1.668 -5.770 1.00 57.75 101 SER A N 1
ATOM 788 C CA . SER A 1 101 ? 21.592 -0.638 -5.958 1.00 57.75 101 SER A CA 1
ATOM 789 C C . SER A 1 101 ? 22.297 -0.217 -4.660 1.00 57.75 101 SER A C 1
ATOM 791 O O . SER A 1 101 ? 23.249 0.567 -4.707 1.00 57.75 101 SER A O 1
ATOM 793 N N . GLY A 1 102 ? 21.894 -0.746 -3.499 1.00 64.00 102 GLY A N 1
ATOM 794 C CA . GLY A 1 102 ? 22.447 -0.330 -2.208 1.00 64.00 102 GLY A CA 1
ATOM 795 C C . GLY A 1 102 ? 21.746 0.891 -1.589 1.00 64.00 102 GLY A C 1
ATOM 796 O O . GLY A 1 102 ? 22.207 1.422 -0.576 1.00 64.00 102 GLY A O 1
ATOM 797 N N . THR A 1 103 ? 20.648 1.357 -2.181 1.00 67.19 103 THR A N 1
ATOM 798 C CA . THR A 1 103 ? 19.880 2.525 -1.751 1.00 67.19 103 THR A CA 1
ATOM 799 C C . THR A 1 103 ? 18.816 2.133 -0.730 1.00 67.19 103 THR A C 1
ATOM 801 O O . THR A 1 103 ? 18.008 1.232 -0.942 1.00 67.19 103 THR A O 1
ATOM 804 N N . ILE A 1 104 ? 18.787 2.852 0.395 1.00 70.06 104 ILE A N 1
ATOM 805 C CA . ILE A 1 104 ? 17.796 2.644 1.457 1.00 70.06 104 ILE A CA 1
ATOM 806 C C . ILE A 1 104 ? 16.443 3.199 1.002 1.00 70.06 104 ILE A C 1
ATOM 808 O O . ILE A 1 104 ? 16.290 4.413 0.830 1.00 70.06 104 ILE A O 1
ATOM 812 N N . ILE A 1 105 ? 15.442 2.326 0.875 1.00 72.56 105 ILE A N 1
ATOM 813 C CA . ILE A 1 105 ? 14.070 2.722 0.549 1.00 72.56 105 ILE A CA 1
ATOM 814 C C . ILE A 1 105 ? 13.334 3.088 1.849 1.00 72.56 105 ILE A C 1
ATOM 816 O O . ILE A 1 105 ? 13.223 2.260 2.761 1.00 72.56 105 ILE A O 1
ATOM 820 N N . PRO A 1 106 ? 12.782 4.311 1.977 1.00 74.12 106 PRO A N 1
ATOM 821 C CA . PRO A 1 106 ? 12.041 4.706 3.168 1.00 74.12 106 PRO A CA 1
ATOM 822 C C . PRO A 1 106 ? 10.728 3.913 3.282 1.00 74.12 106 PRO A C 1
ATOM 824 O O . PRO A 1 106 ? 9.734 4.228 2.629 1.00 74.12 106 PRO A O 1
ATOM 827 N N . SER A 1 107 ? 10.708 2.903 4.156 1.00 80.31 107 SER A N 1
ATOM 828 C CA . SER A 1 107 ? 9.570 1.995 4.343 1.00 80.31 107 SER A CA 1
ATOM 829 C C . SER A 1 107 ? 8.855 2.168 5.691 1.00 80.31 107 SER A C 1
ATOM 831 O O . SER A 1 107 ? 9.448 2.444 6.746 1.00 80.31 107 SER A O 1
ATOM 833 N N . LYS A 1 108 ? 7.529 1.983 5.684 1.00 84.00 108 LYS A N 1
ATOM 834 C CA . LYS A 1 108 ? 6.695 1.953 6.895 1.00 84.00 108 LYS A CA 1
ATOM 835 C C . LYS A 1 108 ? 6.460 0.517 7.352 1.00 84.00 108 LYS A C 1
ATOM 837 O O . LYS A 1 108 ? 6.220 -0.372 6.548 1.00 84.00 108 LYS A O 1
ATOM 842 N N . ARG A 1 109 ? 6.484 0.302 8.670 1.00 83.69 109 ARG A N 1
ATOM 843 C CA . ARG A 1 109 ? 6.138 -1.001 9.256 1.00 83.69 109 ARG A CA 1
ATOM 844 C C . ARG A 1 109 ? 4.639 -1.245 9.137 1.00 83.69 109 ARG A C 1
ATOM 846 O O . ARG A 1 109 ? 3.857 -0.393 9.568 1.00 83.69 109 ARG A O 1
ATOM 853 N N . ILE A 1 110 ? 4.266 -2.403 8.605 1.00 85.88 110 ILE A N 1
ATOM 854 C CA . ILE A 1 110 ? 2.892 -2.900 8.610 1.00 85.88 110 ILE A CA 1
ATOM 855 C C . ILE A 1 110 ? 2.739 -4.056 9.606 1.00 85.88 110 ILE A C 1
ATOM 857 O O . ILE A 1 110 ? 3.684 -4.787 9.912 1.00 85.88 110 ILE A O 1
ATOM 861 N N . HIS A 1 111 ? 1.530 -4.180 10.152 1.00 86.25 111 HIS A N 1
ATOM 862 C CA . HIS A 1 111 ? 1.109 -5.305 10.977 1.00 86.25 111 HIS A CA 1
ATOM 863 C C . HIS A 1 111 ? -0.166 -5.891 10.381 1.00 86.25 111 HIS A C 1
ATOM 865 O O . HIS A 1 111 ? -1.210 -5.232 10.373 1.00 86.25 111 HIS A O 1
ATOM 871 N N . TRP A 1 112 ? -0.088 -7.131 9.914 1.00 86.25 112 TRP A N 1
ATOM 872 C CA . TRP A 1 112 ? -1.237 -7.849 9.384 1.00 86.25 112 TRP A CA 1
ATOM 873 C C . TRP A 1 112 ? -2.101 -8.386 10.527 1.00 86.25 112 TRP A C 1
ATOM 875 O O . TRP A 1 112 ? -1.640 -9.127 11.391 1.00 86.25 112 TRP A O 1
ATOM 885 N N . ILE A 1 113 ? -3.370 -7.973 10.555 1.00 83.56 113 ILE A N 1
ATOM 886 C CA . ILE A 1 113 ? -4.370 -8.467 11.521 1.00 83.56 113 ILE A CA 1
ATOM 887 C C . ILE A 1 113 ? -5.149 -9.635 10.914 1.00 83.56 113 ILE A C 1
ATOM 889 O O . ILE A 1 113 ? -5.488 -10.598 11.597 1.00 83.56 113 ILE A O 1
ATOM 893 N N . THR A 1 114 ? -5.435 -9.531 9.621 1.00 81.38 114 THR A N 1
ATOM 894 C CA . THR A 1 114 ? -6.069 -10.562 8.809 1.00 81.38 114 THR A CA 1
ATOM 895 C C . THR A 1 114 ? -5.173 -10.840 7.610 1.00 81.38 114 THR A C 1
ATOM 897 O O . THR A 1 114 ? -4.611 -9.881 7.072 1.00 81.38 114 THR A O 1
ATOM 900 N N . PRO A 1 115 ? -5.060 -12.102 7.168 1.00 77.19 115 PRO A N 1
ATOM 901 C CA . PRO A 1 115 ? -4.408 -12.415 5.904 1.00 77.19 115 PRO A CA 1
ATOM 902 C C . PRO A 1 115 ? -5.047 -11.642 4.749 1.00 77.19 115 PRO A C 1
ATOM 904 O O . PRO A 1 115 ? -6.251 -11.356 4.782 1.00 77.19 115 PRO A O 1
ATOM 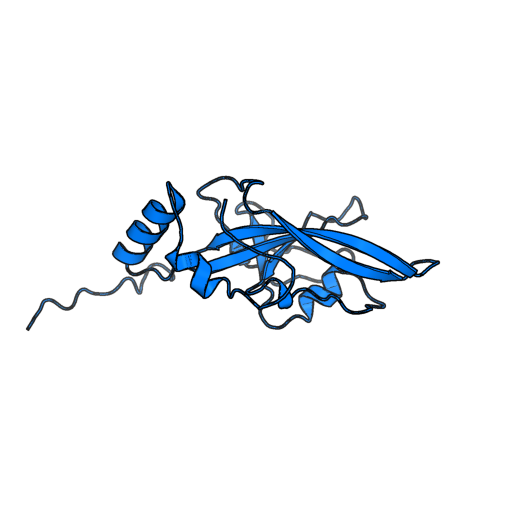907 N N . LEU A 1 116 ? -4.248 -11.331 3.730 1.00 71.31 116 LEU A N 1
ATOM 908 C CA . LEU A 1 116 ? -4.767 -10.844 2.459 1.00 71.31 116 LEU A CA 1
ATOM 909 C C . LEU A 1 116 ? -5.674 -11.911 1.840 1.00 71.31 116 LEU A C 1
ATOM 911 O O . LEU A 1 116 ? -5.462 -13.112 2.013 1.00 71.31 116 LEU A O 1
ATOM 915 N N . THR A 1 117 ? -6.726 -11.465 1.160 1.00 65.62 117 THR A N 1
ATOM 916 C CA . THR A 1 117 ? -7.653 -12.364 0.477 1.00 65.62 117 THR A CA 1
ATOM 917 C C . THR A 1 117 ? -7.726 -12.000 -0.993 1.00 65.62 117 THR A C 1
ATOM 919 O O . THR A 1 117 ? -8.037 -10.855 -1.311 1.00 65.62 117 THR A O 1
ATOM 922 N N . ASP A 1 118 ? -7.596 -12.988 -1.874 1.00 65.44 118 ASP A N 1
ATOM 923 C CA . ASP A 1 118 ? -7.623 -12.798 -3.334 1.00 65.44 118 ASP A CA 1
ATOM 924 C C . ASP A 1 118 ? -8.976 -12.277 -3.873 1.00 65.44 118 ASP A C 1
ATOM 926 O O . ASP A 1 118 ? -9.118 -11.941 -5.048 1.00 65.44 118 ASP A O 1
ATOM 930 N N . PHE A 1 119 ? -10.011 -12.200 -3.026 1.00 64.56 119 PHE A N 1
ATOM 931 C CA . PHE A 1 119 ? -11.360 -11.760 -3.402 1.00 64.56 119 PHE A CA 1
ATOM 932 C C . PHE A 1 119 ? -11.455 -10.282 -3.815 1.00 64.56 119 PHE A C 1
ATOM 934 O O . PHE A 1 119 ? -12.500 -9.871 -4.334 1.00 64.56 119 PHE A O 1
ATOM 941 N N . THR A 1 120 ? -10.424 -9.480 -3.545 1.00 67.31 120 THR A N 1
ATOM 942 C CA . THR A 1 120 ? -10.368 -8.037 -3.833 1.00 67.31 120 THR A CA 1
ATOM 943 C C . THR A 1 120 ? -9.191 -7.655 -4.725 1.00 67.31 120 THR A C 1
ATOM 945 O O . THR A 1 120 ? -8.730 -6.511 -4.681 1.00 67.31 120 THR A O 1
ATOM 948 N N . ARG A 1 121 ? -8.745 -8.604 -5.553 1.00 75.50 121 ARG A N 1
ATOM 949 C CA . ARG A 1 121 ? -7.663 -8.412 -6.510 1.00 75.50 121 ARG A CA 1
ATOM 950 C C . ARG A 1 121 ? -8.088 -7.541 -7.689 1.00 75.50 121 ARG A C 1
ATOM 952 O O . ARG A 1 121 ? -9.135 -7.749 -8.304 1.00 75.50 121 ARG A O 1
ATOM 959 N N . ILE A 1 122 ? -7.239 -6.580 -8.008 1.00 76.44 122 ILE A N 1
ATOM 960 C CA . ILE A 1 122 ? -7.324 -5.668 -9.141 1.00 76.44 122 ILE A CA 1
ATOM 961 C C . ILE A 1 122 ? -6.145 -5.959 -10.049 1.00 76.44 122 ILE A C 1
ATOM 963 O O . ILE A 1 122 ? -5.038 -6.203 -9.582 1.00 76.44 122 ILE A O 1
ATOM 967 N N . THR A 1 123 ? -6.379 -5.927 -11.351 1.00 77.00 123 THR A N 1
ATOM 968 C CA . THR A 1 123 ? -5.318 -6.062 -12.343 1.00 77.00 123 THR A CA 1
ATOM 969 C C . THR A 1 123 ? -4.956 -4.684 -12.873 1.00 77.00 123 THR A C 1
ATOM 971 O O . THR A 1 123 ? -5.836 -3.978 -13.369 1.00 77.00 123 THR A O 1
ATOM 974 N N . SER A 1 124 ? -3.675 -4.338 -12.799 1.00 77.75 124 SER A N 1
ATOM 975 C CA . SER A 1 124 ? -3.115 -3.103 -13.349 1.00 77.75 124 SER A CA 1
ATOM 976 C C . SER A 1 124 ? -2.113 -3.450 -14.441 1.00 77.75 124 SER A C 1
ATOM 978 O O . SER A 1 124 ? -1.364 -4.419 -14.323 1.00 77.75 124 SER A O 1
ATOM 980 N N . GLN A 1 125 ? -2.141 -2.694 -15.533 1.00 77.00 125 GLN A N 1
ATOM 981 C CA . GLN A 1 125 ? -1.294 -2.928 -16.701 1.00 77.00 125 GLN A CA 1
ATOM 982 C C . GLN A 1 125 ? -0.200 -1.869 -16.754 1.00 77.00 125 GLN A C 1
ATOM 984 O O . GLN A 1 125 ? -0.454 -0.715 -16.420 1.00 77.00 125 GLN A O 1
ATOM 989 N N . TYR A 1 126 ? 0.992 -2.257 -17.189 1.00 73.00 126 TYR A N 1
ATOM 990 C CA . TYR A 1 126 ? 2.091 -1.331 -17.448 1.00 73.00 126 TYR A CA 1
ATOM 991 C C . TYR A 1 126 ? 2.895 -1.789 -18.660 1.00 73.00 126 TYR A C 1
ATOM 993 O O . TYR A 1 126 ? 2.914 -2.971 -19.013 1.00 73.00 126 TYR A O 1
ATOM 1001 N N . ILE A 1 127 ? 3.533 -0.833 -19.328 1.00 71.69 127 ILE A N 1
ATOM 1002 C CA . ILE A 1 127 ? 4.377 -1.097 -20.491 1.00 71.69 127 ILE A CA 1
ATOM 1003 C C . ILE A 1 127 ? 5.824 -1.111 -20.021 1.00 71.69 127 ILE A C 1
ATOM 1005 O O . ILE A 1 127 ? 6.304 -0.121 -19.475 1.00 71.69 127 ILE A O 1
ATOM 1009 N N . THR A 1 128 ? 6.523 -2.212 -20.275 1.00 68.25 128 THR A N 1
ATOM 1010 C CA . THR A 1 128 ? 7.964 -2.309 -20.048 1.00 68.25 128 THR A CA 1
ATOM 1011 C C . THR A 1 128 ? 8.711 -2.368 -21.363 1.00 68.25 128 THR A C 1
ATOM 1013 O O . THR A 1 128 ? 8.264 -2.984 -22.336 1.00 68.25 128 THR A O 1
ATOM 1016 N N . PHE A 1 129 ? 9.881 -1.741 -21.382 1.00 62.59 129 PHE A N 1
ATOM 1017 C CA . PHE A 1 129 ? 10.812 -1.830 -22.494 1.00 62.59 129 PHE A CA 1
ATOM 1018 C C . PHE A 1 129 ? 12.004 -2.684 -22.074 1.00 62.59 129 PHE A C 1
ATOM 1020 O O . PHE A 1 129 ? 12.813 -2.290 -21.240 1.00 62.59 129 PHE A O 1
ATOM 1027 N N . GLY A 1 130 ? 12.080 -3.888 -22.642 1.00 65.31 130 GLY A N 1
ATOM 1028 C CA . GLY A 1 130 ? 13.304 -4.683 -22.665 1.00 65.31 130 GLY A CA 1
ATOM 1029 C C . GLY A 1 130 ? 13.999 -4.511 -24.015 1.00 65.31 130 GLY A C 1
ATOM 1030 O O . GLY A 1 130 ? 14.047 -3.417 -24.572 1.00 65.31 130 GLY A O 1
ATOM 1031 N N . ASN A 1 131 ? 14.454 -5.621 -24.604 1.00 64.88 131 ASN A N 1
ATOM 1032 C CA . ASN A 1 131 ? 14.871 -5.632 -26.014 1.00 64.88 131 ASN A CA 1
ATOM 1033 C C . ASN A 1 131 ? 13.721 -5.238 -26.969 1.00 64.88 131 ASN A C 1
ATOM 1035 O O . ASN A 1 131 ? 13.982 -4.745 -28.064 1.00 64.88 131 ASN A O 1
ATOM 1039 N N . GLU A 1 132 ? 12.464 -5.439 -26.554 1.00 71.00 132 GLU A N 1
ATOM 1040 C CA . GLU A 1 132 ? 11.247 -5.033 -27.264 1.00 71.00 132 GLU A CA 1
ATOM 1041 C C . GLU A 1 132 ? 10.201 -4.502 -26.265 1.00 71.00 132 GLU A C 1
ATOM 1043 O O . GLU A 1 132 ? 10.257 -4.808 -25.070 1.00 71.00 132 GLU A O 1
ATOM 1048 N N . ALA A 1 133 ? 9.248 -3.702 -26.755 1.00 73.38 133 ALA A N 1
ATOM 1049 C CA . ALA A 1 133 ? 8.133 -3.196 -25.956 1.00 73.38 133 ALA A CA 1
ATOM 1050 C C . ALA A 1 133 ? 7.163 -4.336 -25.616 1.00 73.38 133 ALA A C 1
ATOM 1052 O O . ALA A 1 133 ? 6.630 -4.986 -26.520 1.00 73.38 133 ALA A O 1
ATOM 1053 N N . SER A 1 134 ? 6.900 -4.561 -24.330 1.00 73.75 134 SER A N 1
ATOM 1054 C CA . SER A 1 134 ? 5.986 -5.604 -23.865 1.00 73.75 134 SER A CA 1
ATOM 1055 C C . SER A 1 134 ? 4.969 -5.060 -22.863 1.00 73.75 134 SER A C 1
ATOM 1057 O O . SER A 1 134 ? 5.276 -4.189 -22.052 1.00 73.75 134 SER A O 1
ATOM 1059 N N . LEU A 1 135 ? 3.733 -5.560 -22.940 1.00 80.31 135 LEU A N 1
ATOM 1060 C CA . LEU A 1 135 ? 2.680 -5.245 -21.976 1.00 80.31 135 LEU A CA 1
ATOM 1061 C C . LEU A 1 135 ? 2.751 -6.251 -20.823 1.00 80.31 135 LEU A C 1
ATOM 1063 O O . LEU A 1 135 ? 2.584 -7.452 -21.046 1.00 80.31 135 LEU A O 1
ATOM 1067 N N . GLN A 1 136 ? 2.969 -5.760 -19.608 1.00 72.75 136 GLN A N 1
ATOM 1068 C CA . GLN A 1 136 ? 2.983 -6.555 -18.385 1.00 72.75 136 GLN A CA 1
ATOM 1069 C C . GLN A 1 136 ? 1.784 -6.223 -17.492 1.00 72.75 136 GLN A C 1
ATOM 1071 O O . GLN A 1 136 ? 1.119 -5.194 -17.633 1.00 72.75 136 GLN A O 1
ATOM 1076 N N . TYR A 1 137 ? 1.484 -7.1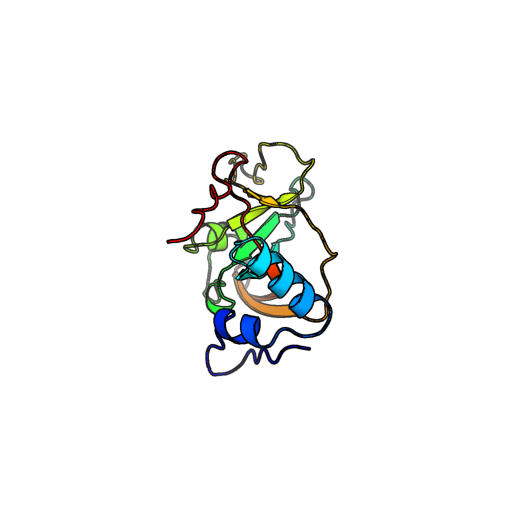50 -16.586 1.00 75.62 137 TYR A N 1
ATOM 1077 C CA . TYR A 1 137 ? 0.360 -7.070 -15.664 1.00 75.62 137 TYR A CA 1
ATOM 1078 C C . TYR A 1 137 ? 0.885 -7.250 -14.248 1.00 75.62 137 TYR A C 1
ATOM 1080 O O . TYR A 1 137 ? 1.636 -8.186 -13.989 1.00 75.62 137 TYR A O 1
ATOM 1088 N N . THR A 1 138 ? 0.448 -6.393 -13.335 1.00 77.25 138 THR A N 1
ATOM 1089 C CA . THR A 1 138 ? 0.600 -6.607 -11.897 1.00 77.25 138 THR A CA 1
ATOM 1090 C C . THR A 1 138 ? -0.772 -6.730 -11.249 1.00 77.25 138 THR A C 1
ATOM 1092 O O . THR A 1 138 ? -1.790 -6.267 -11.782 1.00 77.25 138 THR A O 1
ATOM 1095 N N . TYR A 1 139 ? -0.807 -7.370 -10.090 1.00 80.25 139 TYR A N 1
ATOM 1096 C CA . TYR A 1 139 ? -2.021 -7.578 -9.327 1.00 80.25 139 TYR A CA 1
ATOM 1097 C C . TYR A 1 139 ? -1.923 -6.809 -8.016 1.00 80.25 139 TYR A C 1
ATOM 1099 O O . TYR A 1 139 ? -0.945 -6.935 -7.287 1.00 80.25 139 TYR A O 1
ATOM 1107 N N . GLY A 1 140 ? -2.938 -5.997 -7.737 1.00 82.88 140 GLY A N 1
ATOM 1108 C CA . GLY A 1 140 ? -3.048 -5.244 -6.499 1.00 82.88 140 GLY A CA 1
ATOM 1109 C C . GLY A 1 140 ? -4.245 -5.696 -5.680 1.00 82.88 140 GLY A C 1
ATOM 1110 O O . GLY A 1 140 ? -5.353 -5.784 -6.202 1.00 82.88 140 GLY A O 1
ATOM 1111 N N . ASP A 1 141 ? -4.060 -5.932 -4.389 1.00 85.56 141 ASP A N 1
ATOM 1112 C CA . ASP A 1 141 ? -5.130 -6.330 -3.480 1.00 85.56 141 ASP A CA 1
ATOM 1113 C C . ASP A 1 141 ? -5.632 -5.119 -2.681 1.00 85.56 141 ASP A C 1
ATOM 1115 O O . ASP A 1 141 ? -4.857 -4.361 -2.090 1.00 85.56 141 ASP A O 1
ATOM 1119 N N . ILE A 1 142 ? -6.953 -4.902 -2.642 1.00 85.00 142 ILE A N 1
ATOM 1120 C CA . ILE A 1 142 ? -7.515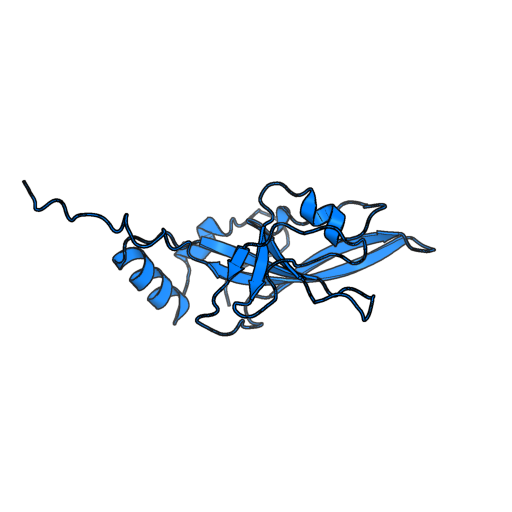 -3.856 -1.772 1.00 85.00 142 ILE A CA 1
ATOM 1121 C C . ILE A 1 142 ? -7.498 -4.318 -0.320 1.00 85.00 142 ILE A C 1
ATOM 1123 O O . ILE A 1 142 ? -8.092 -5.344 0.017 1.00 85.00 142 ILE A O 1
ATOM 1127 N N . CYS A 1 143 ? -6.935 -3.480 0.549 1.00 87.25 143 CYS A N 1
ATOM 1128 C CA . CYS A 1 143 ? -6.846 -3.714 1.983 1.00 87.25 143 CYS A CA 1
ATOM 1129 C C . CYS A 1 143 ? -7.430 -2.554 2.810 1.00 87.25 143 CYS A C 1
ATOM 1131 O O . CYS A 1 143 ? -7.448 -1.387 2.398 1.00 87.25 143 CYS A O 1
ATOM 1133 N N . LEU A 1 144 ? -7.930 -2.885 4.007 1.00 88.69 144 LEU A N 1
ATOM 1134 C CA . LEU A 1 144 ? -8.379 -1.918 5.010 1.00 88.69 144 LEU A CA 1
ATOM 1135 C C . LEU A 1 144 ? -7.215 -1.580 5.942 1.00 88.69 144 LEU A C 1
ATOM 1137 O O . LEU A 1 144 ? -6.801 -2.402 6.754 1.00 88.69 144 LEU A O 1
ATOM 1141 N N . VAL A 1 145 ? -6.716 -0.351 5.851 1.00 90.25 145 VAL A N 1
ATOM 1142 C CA . VAL A 1 145 ? -5.526 0.102 6.575 1.00 90.25 145 VAL A CA 1
ATOM 1143 C C . VAL A 1 145 ? -5.892 1.186 7.574 1.00 90.25 145 VAL A C 1
ATOM 1145 O O . VAL A 1 145 ? -6.748 2.039 7.327 1.00 90.25 145 VAL A O 1
ATOM 1148 N N . VAL A 1 146 ? -5.218 1.176 8.719 1.00 90.94 146 VAL A N 1
ATOM 1149 C CA . VAL A 1 146 ? -5.393 2.176 9.766 1.00 90.94 146 VAL A CA 1
ATOM 1150 C C . VAL A 1 146 ? -4.042 2.594 10.329 1.00 90.94 146 VAL A C 1
ATOM 1152 O O . VAL A 1 146 ? -3.204 1.762 10.660 1.00 90.94 146 VAL A O 1
ATOM 1155 N N . GLU A 1 147 ? -3.823 3.901 10.436 1.00 88.75 147 GLU A N 1
ATOM 1156 C CA . GLU A 1 147 ? -2.616 4.446 11.053 1.00 88.75 147 GLU A CA 1
ATOM 1157 C C . GLU A 1 147 ? -2.842 4.601 12.559 1.00 88.75 147 GLU A C 1
ATOM 1159 O O . GLU A 1 147 ? -3.783 5.270 12.998 1.00 88.75 147 GLU A O 1
ATOM 1164 N N . ILE A 1 148 ? -1.986 3.965 13.359 1.00 84.62 148 ILE A N 1
ATOM 1165 C CA . ILE A 1 148 ? -2.065 4.028 14.817 1.00 84.62 148 ILE A CA 1
ATOM 1166 C C . ILE A 1 148 ? -1.152 5.162 15.298 1.00 84.62 148 ILE A C 1
ATOM 1168 O O . ILE A 1 148 ? 0.063 5.084 15.110 1.00 84.62 148 ILE A O 1
ATOM 1172 N N . PRO A 1 149 ? -1.685 6.210 15.953 1.00 77.62 149 PRO A N 1
ATOM 1173 C CA . PRO A 1 149 ? -0.843 7.256 16.512 1.00 77.62 149 PRO A CA 1
ATOM 1174 C C . PRO A 1 149 ? 0.007 6.697 17.658 1.00 77.62 149 PRO A C 1
ATOM 1176 O O . PRO A 1 149 ? -0.475 5.899 18.468 1.00 77.62 149 PRO A O 1
ATOM 1179 N N . VAL A 1 150 ? 1.255 7.167 17.761 1.00 74.06 150 VAL A N 1
ATOM 1180 C CA . VAL A 1 150 ? 2.188 6.787 18.833 1.00 74.06 150 VAL A CA 1
ATOM 1181 C C . VAL A 1 150 ? 1.510 6.955 20.198 1.00 74.06 150 VAL A C 1
ATOM 1183 O O . VAL A 1 150 ? 0.910 7.997 20.496 1.00 74.06 150 VAL A O 1
ATOM 1186 N N . SER A 1 151 ? 1.571 5.894 21.005 1.00 53.91 151 SER A N 1
ATOM 1187 C CA . SER A 1 151 ? 0.932 5.763 22.317 1.00 53.91 151 SER A CA 1
ATOM 1188 C C . SER A 1 151 ? 1.340 6.906 23.254 1.00 53.91 151 SER A C 1
ATOM 1190 O O . SER A 1 151 ? 2.372 6.864 23.909 1.00 53.91 151 SER A O 1
ATOM 1192 N N . GLY A 1 152 ? 0.522 7.957 23.280 1.00 53.06 152 GLY A N 1
ATOM 1193 C CA . GLY A 1 152 ? 0.761 9.196 24.031 1.00 53.06 152 GLY A CA 1
ATOM 1194 C C . GLY A 1 152 ? -0.240 10.309 23.698 1.00 53.06 152 GLY A C 1
ATOM 1195 O O . GLY A 1 152 ? -0.488 11.185 24.520 1.00 53.06 152 GLY A O 1
ATOM 1196 N N . LYS A 1 153 ? -0.893 10.232 22.526 1.00 52.84 153 LYS A N 1
ATOM 1197 C CA . LYS A 1 153 ? -1.979 11.136 22.090 1.00 52.84 153 LYS A CA 1
ATOM 1198 C C . LYS A 1 153 ? -3.347 10.449 21.948 1.00 52.84 153 LYS A C 1
ATOM 1200 O O . LYS A 1 153 ? -4.218 10.959 21.248 1.00 52.84 153 LYS A O 1
ATOM 1205 N N . ARG A 1 154 ? -3.570 9.299 22.600 1.00 53.16 154 ARG A N 1
ATOM 1206 C CA . ARG A 1 154 ? -4.921 8.713 22.692 1.00 53.16 154 ARG A CA 1
ATOM 1207 C C . ARG A 1 154 ? -5.789 9.684 23.495 1.00 53.16 154 ARG A C 1
ATOM 1209 O O . ARG A 1 154 ? -5.487 9.958 24.653 1.00 53.16 154 ARG A O 1
ATOM 1216 N N . LEU A 1 155 ? -6.780 10.268 22.820 1.00 48.44 155 LEU A N 1
ATOM 1217 C CA . LEU A 1 155 ? -7.631 11.366 23.278 1.00 48.44 155 LEU A CA 1
ATOM 1218 C C . LEU A 1 155 ? -7.938 11.291 24.784 1.00 48.44 155 LEU A C 1
ATOM 1220 O O . LEU A 1 155 ? -8.598 10.362 25.255 1.00 48.44 155 LEU A O 1
ATOM 1224 N N . LYS A 1 156 ? -7.539 12.323 25.538 1.00 47.78 156 LYS A N 1
ATOM 1225 C CA . LYS A 1 156 ? -8.181 12.604 26.823 1.00 47.78 156 LYS A CA 1
ATOM 1226 C C . LYS A 1 156 ? -9.639 12.940 26.528 1.00 47.78 156 LYS A C 1
ATOM 1228 O O . LYS A 1 156 ? -9.946 13.983 25.961 1.00 47.78 156 LYS A O 1
ATOM 1233 N N . ARG A 1 157 ? -10.523 12.027 26.916 1.00 49.59 157 ARG A N 1
ATOM 1234 C CA . ARG A 1 157 ? -11.972 12.203 26.994 1.00 49.59 157 ARG A CA 1
ATOM 1235 C C . ARG A 1 157 ? -12.295 13.576 27.603 1.00 49.59 157 ARG A C 1
ATOM 1237 O O . ARG A 1 157 ? -12.099 13.762 28.803 1.00 49.59 157 ARG A O 1
ATOM 1244 N N . LYS A 1 158 ? -12.820 14.523 26.814 1.00 48.44 158 LYS A N 1
ATOM 1245 C CA . LYS A 1 158 ? -13.582 15.638 27.391 1.00 48.44 158 LYS A CA 1
ATOM 1246 C C . LYS A 1 158 ? -14.861 15.028 27.965 1.00 48.44 158 LYS A C 1
ATOM 1248 O O . LYS A 1 158 ? -15.711 14.542 27.225 1.00 48.44 158 LYS A O 1
ATOM 1253 N N . ARG A 1 159 ? -14.936 14.937 29.297 1.00 42.06 159 ARG A N 1
ATOM 1254 C CA . ARG A 1 159 ? -16.216 14.764 29.996 1.00 42.06 159 ARG A CA 1
ATOM 1255 C C . ARG A 1 159 ? -17.071 15.995 29.680 1.00 42.06 159 ARG A C 1
ATOM 1257 O O . ARG A 1 159 ? -16.512 17.078 29.542 1.00 42.06 159 ARG A O 1
ATOM 1264 N N . GLY A 1 160 ? -18.361 15.751 29.480 1.00 49.56 160 GLY A N 1
ATOM 1265 C CA . GLY A 1 160 ? -19.304 16.687 28.885 1.00 49.56 160 GLY A CA 1
ATOM 1266 C C . GLY A 1 160 ? -19.452 18.018 29.609 1.00 49.56 160 GLY A C 1
ATOM 1267 O O . GLY A 1 160 ? -19.129 18.142 30.792 1.00 49.56 160 GLY A O 1
ATOM 1268 N N . GLU A 1 161 ? -19.966 18.964 28.835 1.00 36.03 161 GLU A N 1
ATOM 1269 C CA . GLU A 1 161 ? -20.835 20.045 29.297 1.00 36.03 161 GLU A CA 1
ATOM 1270 C C . GLU A 1 161 ? -22.289 19.610 29.090 1.00 36.03 161 GLU A C 1
ATOM 1272 O O . GLU A 1 161 ? -22.539 18.881 28.097 1.00 36.03 161 GLU A O 1
#

Organism: NCBI:txid1095629

Foldseek 3Di:
DFPDDPDDDFPFQVNSLVVDDDPSVVVCVVCVVLVWDKGKWWKFWDDDPDPPADIKIKIGRGLVLQPQDEDQDDSVVVLLPRPRIAIEDEPPDDPFRAGPVRDGDDHDYDDDPDDFDCPQKDKHWHWYDDVHIDIDITIIGIDIDTDDPDPPPSDDDPDDD

Radius of gyration: 18.0 Å; chains: 1; bounding box: 43×33×57 Å

Sequence (161 aa):
MYPIITNTESYRLREVINSLKGSDAVIKRVLEQLYLCPKLKVLYEIEDNDDDCSDLQVMLDSVASFPEEQTDTTLKDALAEVPGAVFLRETGEDPDVTDCSGTIIPSKRIHWITPLTDFTRITSQYITFGNEASLQYTYGDICLVVEIPVSGKRLKRKRGE

Secondary structure (DSSP, 8-state):
-----SSSS---HHHHTTS--HHHHHHHHHHHHTT---EEEEEEEE--SSTTSPPEEEEES-GGGS--S-BSS-HHHHHHHSTT-EEEEETTS-S--B-TTSPBP-EEEE--SS---GGGEEEEEEEEESSSEEEEEEEEEEEEE-PPPPTT-S-------